Protein AF-A0A6V7KFY2-F1 (afdb_monomer_lite)

Foldseek 3Di:
DWQDWDDDPFWIWTFWQVQWTKIWTPDPVRPDIDTADRDDPGGFNYWDDDPPAWIWTAHPQQKIWIAGNVPRDTDDIDGPVCRDD

Radius of gyration: 12.74 Å; chains: 1; bounding box: 26×26×39 Å

pLDDT: mean 91.78, std 7.72, range [54.47, 98.06]

Sequence (85 aa):
AITSIIWLENRILCCGWNGYVVEFADTETGIYRKSWEKRHTEEIVCAAVRPPQALVTASYNGELIFWTMRAGQPYRRNQVENPTE

Structure (mmCIF, N/CA/C/O backbone):
data_AF-A0A6V7KFY2-F1
#
_entry.id   AF-A0A6V7KFY2-F1
#
loop_
_atom_site.group_PDB
_atom_site.id
_atom_site.type_symbol
_atom_site.label_atom_id
_atom_site.label_alt_id
_atom_site.label_comp_id
_atom_site.label_asym_id
_atom_site.label_entity_id
_atom_site.label_seq_id
_atom_site.pdbx_PDB_ins_code
_atom_site.Cartn_x
_atom_site.Cartn_y
_atom_site.Cartn_z
_atom_site.occupancy
_atom_site.B_iso_or_equiv
_atom_site.auth_seq_id
_atom_site.auth_comp_id
_atom_site.auth_asym_id
_atom_site.auth_atom_id
_atom_site.pdbx_PDB_model_num
ATOM 1 N N . ALA A 1 1 ? 5.280 15.212 -0.915 1.00 91.75 1 ALA A N 1
ATOM 2 C CA . ALA A 1 1 ? 3.820 15.375 -1.081 1.00 91.75 1 ALA A CA 1
ATOM 3 C C . ALA A 1 1 ? 3.100 14.057 -0.786 1.00 91.75 1 ALA A C 1
ATOM 5 O O . ALA A 1 1 ? 3.757 13.017 -0.815 1.00 91.75 1 ALA A O 1
ATOM 6 N N . ILE A 1 2 ? 1.797 14.101 -0.481 1.00 96.25 2 ILE A N 1
ATOM 7 C CA . ILE A 1 2 ? 0.932 12.910 -0.363 1.00 96.25 2 ILE A CA 1
ATOM 8 C C . ILE A 1 2 ? 0.349 12.617 -1.745 1.00 96.25 2 ILE A C 1
ATOM 10 O O . ILE A 1 2 ? -0.096 13.541 -2.420 1.00 96.25 2 ILE A O 1
ATOM 14 N N . THR A 1 3 ? 0.367 11.353 -2.157 1.00 97.50 3 THR A N 1
ATOM 15 C CA . THR A 1 3 ? -0.088 10.921 -3.491 1.00 97.50 3 THR A CA 1
ATOM 16 C C . THR A 1 3 ? -1.255 9.944 -3.438 1.00 97.50 3 THR A C 1
ATOM 18 O O . THR A 1 3 ? -1.996 9.821 -4.407 1.00 97.50 3 THR A O 1
ATOM 21 N N . SER A 1 4 ? -1.466 9.275 -2.301 1.00 97.06 4 SER A N 1
ATOM 22 C CA . SER A 1 4 ? -2.615 8.396 -2.093 1.00 97.06 4 SER A CA 1
ATOM 23 C C . SER A 1 4 ? -3.017 8.355 -0.624 1.00 97.06 4 SER A C 1
ATOM 25 O O . SER A 1 4 ? -2.153 8.296 0.255 1.00 97.06 4 SER A O 1
ATOM 27 N N . ILE A 1 5 ? -4.328 8.322 -0.380 1.00 97.25 5 ILE A N 1
ATOM 28 C CA . ILE A 1 5 ? -4.955 8.084 0.924 1.00 97.25 5 ILE A CA 1
ATOM 29 C C . ILE A 1 5 ? -5.999 6.987 0.725 1.00 97.25 5 ILE A C 1
ATOM 31 O O . ILE A 1 5 ? -6.862 7.102 -0.141 1.00 97.25 5 ILE A O 1
ATOM 35 N N . ILE A 1 6 ? -5.901 5.908 1.497 1.00 95.81 6 ILE A N 1
ATOM 36 C CA . ILE A 1 6 ? -6.775 4.739 1.385 1.00 95.81 6 ILE A CA 1
ATOM 37 C C . ILE A 1 6 ? -7.377 4.456 2.757 1.00 95.81 6 ILE A C 1
ATOM 39 O O . ILE A 1 6 ? -6.655 4.097 3.687 1.00 95.81 6 ILE A O 1
ATOM 43 N N . TRP A 1 7 ? -8.696 4.599 2.867 1.00 93.69 7 TRP A N 1
ATOM 44 C CA . TRP A 1 7 ? -9.446 4.320 4.091 1.00 93.69 7 TRP A CA 1
ATOM 45 C C . TRP A 1 7 ? -9.889 2.857 4.135 1.00 93.69 7 TRP A C 1
ATOM 47 O O . TRP A 1 7 ? -10.436 2.335 3.163 1.00 93.69 7 TRP A O 1
ATOM 57 N N . LEU A 1 8 ? -9.654 2.189 5.261 1.00 91.06 8 LEU A N 1
ATOM 58 C CA . LEU A 1 8 ? -10.066 0.814 5.546 1.00 91.06 8 LEU A CA 1
ATOM 59 C C . LEU A 1 8 ? -10.728 0.768 6.926 1.00 91.06 8 LEU A C 1
ATOM 61 O O . LEU A 1 8 ? -10.507 1.658 7.735 1.00 91.06 8 LEU A O 1
ATOM 65 N N . GLU A 1 9 ? -11.475 -0.296 7.218 1.00 85.31 9 GLU A N 1
ATOM 66 C CA . GLU A 1 9 ? -12.390 -0.406 8.374 1.00 85.31 9 GLU A CA 1
ATOM 67 C C . GLU A 1 9 ? -11.776 -0.153 9.772 1.00 85.31 9 GLU A C 1
ATOM 69 O O . GLU A 1 9 ? -12.521 -0.045 10.729 1.00 85.31 9 GLU A O 1
ATOM 74 N N . ASN A 1 10 ? -10.450 -0.026 9.923 1.00 88.00 10 ASN A N 1
ATOM 75 C CA . ASN A 1 10 ? -9.797 0.320 11.201 1.00 88.00 10 ASN A CA 1
ATOM 76 C C . ASN A 1 10 ? -8.499 1.137 11.045 1.00 88.00 10 ASN A C 1
ATOM 78 O O . ASN A 1 10 ? -7.716 1.281 11.990 1.00 88.00 10 ASN A O 1
ATOM 82 N N . ARG A 1 11 ? -8.191 1.595 9.829 1.00 92.06 11 ARG A N 1
ATOM 83 C CA . ARG A 1 11 ? -6.909 2.241 9.532 1.00 92.06 11 ARG A CA 1
ATOM 84 C C . ARG A 1 11 ? -6.936 3.016 8.229 1.00 92.06 11 ARG A C 1
ATOM 86 O O . ARG A 1 11 ? -7.669 2.680 7.301 1.00 92.06 11 ARG A O 1
ATOM 93 N N . ILE A 1 12 ? -6.017 3.961 8.121 1.00 94.44 12 ILE A N 1
ATOM 94 C C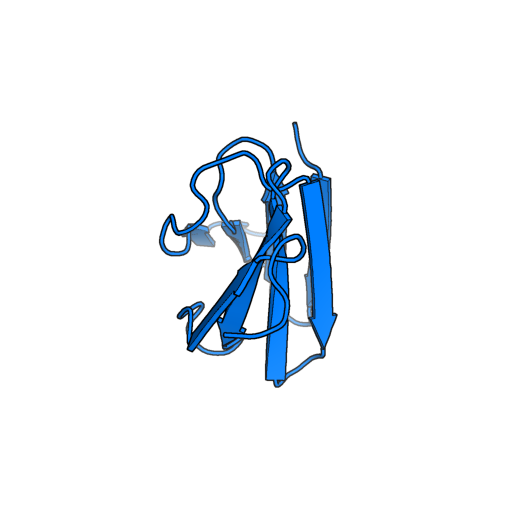A . ILE A 1 12 ? -5.780 4.760 6.926 1.00 94.44 12 ILE A CA 1
ATOM 95 C C . ILE A 1 12 ? -4.355 4.489 6.447 1.00 94.44 12 ILE A C 1
ATOM 97 O O . ILE A 1 12 ? -3.406 4.567 7.226 1.00 94.44 12 ILE A O 1
ATOM 101 N N . LEU A 1 13 ? -4.197 4.156 5.167 1.00 95.69 13 LEU A N 1
ATOM 102 C CA . LEU A 1 13 ? -2.889 4.058 4.524 1.00 95.69 13 LEU A CA 1
ATOM 103 C C . LEU A 1 13 ? -2.612 5.332 3.732 1.00 95.69 13 LEU A C 1
ATOM 105 O O . LEU A 1 13 ? -3.413 5.734 2.888 1.00 95.69 13 LEU A O 1
ATOM 109 N N . CYS A 1 14 ? -1.447 5.920 3.959 1.00 96.50 14 CYS A N 1
ATOM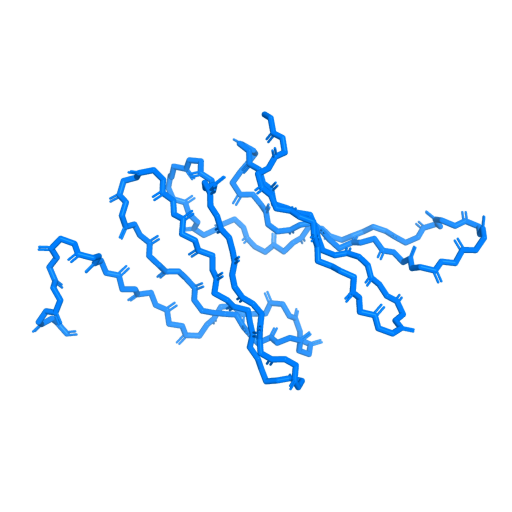 110 C CA . CYS A 1 14 ? -0.961 7.092 3.249 1.00 96.50 14 CYS A CA 1
ATOM 111 C C . CYS A 1 14 ? 0.325 6.743 2.504 1.00 96.50 14 CYS A C 1
ATOM 113 O O . CYS A 1 14 ? 1.235 6.134 3.068 1.00 96.50 14 CYS A O 1
ATOM 115 N N . CYS A 1 15 ? 0.409 7.161 1.246 1.00 96.81 15 CYS A N 1
ATOM 116 C CA . CYS A 1 15 ? 1.615 7.049 0.430 1.00 96.81 15 CYS A CA 1
ATOM 117 C C . CYS A 1 15 ? 2.062 8.434 -0.033 1.00 96.81 15 CYS A C 1
ATOM 119 O O . CYS A 1 15 ? 1.255 9.364 -0.147 1.00 96.81 15 CYS A O 1
ATOM 121 N N . GLY A 1 16 ? 3.349 8.573 -0.330 1.00 94.00 16 GLY A N 1
ATOM 122 C CA . GLY A 1 16 ? 3.865 9.818 -0.863 1.00 94.00 16 GLY A CA 1
ATOM 123 C C . GLY A 1 16 ? 5.351 9.782 -1.166 1.00 94.00 16 GLY A C 1
ATOM 124 O O . GLY A 1 16 ? 5.980 8.731 -1.279 1.00 94.00 16 GLY A O 1
ATOM 125 N N . TRP A 1 17 ? 5.918 10.980 -1.251 1.00 94.19 17 TRP A N 1
ATOM 126 C CA . TRP A 1 17 ? 7.308 11.199 -1.663 1.00 94.19 17 TRP A CA 1
ATOM 127 C C . TRP A 1 17 ? 8.351 10.737 -0.643 1.00 94.19 17 TRP A C 1
ATOM 129 O O . TRP A 1 17 ? 9.542 10.749 -0.911 1.00 94.19 17 TRP A O 1
ATOM 139 N N . ASN A 1 18 ? 7.925 10.305 0.541 1.00 90.81 18 ASN A N 1
ATOM 140 C CA . ASN A 1 18 ? 8.830 9.653 1.482 1.00 90.81 18 ASN A CA 1
ATOM 141 C C . ASN A 1 18 ? 9.217 8.227 1.024 1.00 90.81 18 ASN A C 1
ATOM 143 O O . ASN A 1 18 ? 10.151 7.650 1.582 1.00 90.81 18 ASN A O 1
ATOM 147 N N . GLY A 1 19 ? 8.515 7.658 0.033 1.00 92.81 19 GLY A N 1
ATOM 148 C CA . GLY A 1 19 ? 8.722 6.293 -0.461 1.00 92.81 19 GLY A CA 1
ATOM 149 C C . GLY A 1 19 ? 8.179 5.207 0.476 1.00 92.81 19 GLY A C 1
ATOM 150 O O . GLY A 1 19 ? 8.433 4.023 0.258 1.00 92.81 19 GLY A O 1
ATOM 151 N N . TYR A 1 20 ? 7.441 5.592 1.523 1.00 95.56 20 TYR A N 1
ATOM 152 C CA . TYR A 1 20 ? 6.842 4.675 2.491 1.00 95.56 20 TYR A CA 1
ATOM 153 C C . TYR A 1 20 ? 5.336 4.555 2.272 1.00 95.56 20 TYR A C 1
ATOM 155 O O . TYR A 1 20 ? 4.653 5.533 1.963 1.00 95.56 20 TYR A O 1
ATOM 163 N N . VAL A 1 21 ? 4.811 3.366 2.560 1.00 97.00 21 VAL A N 1
ATOM 164 C CA . VAL A 1 21 ? 3.413 3.216 2.969 1.00 97.00 21 VAL A CA 1
ATOM 165 C C . VAL A 1 21 ? 3.360 3.445 4.476 1.00 97.00 21 VAL A C 1
ATOM 167 O O . VAL A 1 21 ? 4.069 2.775 5.230 1.00 97.00 21 VAL A O 1
ATOM 170 N N . VAL A 1 22 ? 2.555 4.408 4.915 1.00 95.50 22 VAL A N 1
ATOM 171 C CA . VAL A 1 22 ? 2.373 4.741 6.331 1.00 95.50 22 VAL A CA 1
ATOM 172 C C . VAL A 1 22 ? 0.946 4.420 6.738 1.00 95.50 22 VAL A C 1
ATOM 174 O O . VAL A 1 22 ? -0.006 4.904 6.137 1.00 95.50 22 VAL A O 1
ATOM 177 N N . GLU A 1 23 ? 0.812 3.600 7.765 1.00 94.56 23 GLU A N 1
ATOM 178 C CA . GLU A 1 23 ? -0.447 3.183 8.360 1.00 94.56 23 GLU A CA 1
ATOM 179 C C . GLU A 1 23 ? -0.745 4.033 9.595 1.00 94.56 23 GLU A C 1
ATOM 181 O O . GLU A 1 23 ? 0.110 4.183 10.469 1.00 94.56 23 GLU A O 1
ATOM 186 N N . PHE A 1 24 ? -1.960 4.566 9.665 1.00 93.50 24 PHE A N 1
ATOM 187 C CA . PHE A 1 24 ? -2.516 5.293 10.802 1.00 93.50 24 PHE A CA 1
ATOM 188 C C . PHE A 1 24 ? -3.734 4.536 11.325 1.00 93.50 24 PHE A C 1
ATOM 190 O O . PHE A 1 24 ? -4.533 4.054 10.523 1.00 93.50 24 PHE A O 1
ATOM 197 N N . ALA A 1 25 ? -3.901 4.431 12.643 1.00 92.44 25 ALA A N 1
ATOM 198 C CA . ALA A 1 25 ? -5.146 3.906 13.202 1.00 92.44 25 ALA A CA 1
ATOM 199 C C . ALA A 1 25 ? -6.305 4.883 12.985 1.00 92.44 25 ALA A C 1
ATOM 201 O O . ALA A 1 25 ? -6.166 6.081 13.229 1.00 92.44 25 ALA A O 1
ATOM 202 N N . ASP A 1 26 ? -7.454 4.342 12.586 1.00 89.69 26 ASP A N 1
ATOM 203 C CA . ASP A 1 26 ? -8.714 5.080 12.513 1.00 89.69 26 ASP A CA 1
ATOM 204 C C . ASP A 1 26 ? -9.406 5.031 13.884 1.00 89.69 26 ASP A C 1
ATOM 206 O O . ASP A 1 26 ? -10.311 4.240 14.132 1.00 89.69 26 ASP A O 1
ATOM 210 N N . THR A 1 27 ? -8.866 5.791 14.840 1.00 85.50 27 THR A N 1
ATOM 211 C CA . THR A 1 27 ? -9.372 5.870 16.221 1.00 85.50 27 THR A CA 1
ATOM 212 C C . THR A 1 27 ? -9.272 7.305 16.718 1.00 85.50 27 THR A C 1
ATOM 214 O O . THR A 1 27 ? -8.309 7.991 16.376 1.00 85.50 27 THR A O 1
ATOM 217 N N . GLU A 1 28 ? -10.192 7.739 17.585 1.00 77.44 28 GLU A N 1
ATOM 218 C CA . GLU A 1 28 ? -10.225 9.114 18.121 1.00 77.44 28 GLU A CA 1
ATOM 219 C C . GLU A 1 28 ? -8.916 9.547 18.796 1.00 77.44 28 GLU A C 1
ATOM 221 O O . GLU A 1 28 ? -8.563 10.724 18.787 1.00 77.44 28 GLU A O 1
ATOM 226 N N . THR A 1 29 ? -8.171 8.600 19.371 1.00 76.00 29 THR A N 1
ATOM 227 C CA . THR A 1 29 ? -6.922 8.894 20.081 1.00 76.00 29 THR A CA 1
ATOM 228 C C . THR A 1 29 ? -5.702 8.952 19.157 1.00 76.00 29 THR A C 1
ATOM 230 O O . THR A 1 29 ? -4.678 9.507 19.551 1.00 76.00 29 THR A O 1
ATOM 233 N N . GLY A 1 30 ? -5.781 8.400 17.938 1.00 67.62 30 GLY A N 1
ATOM 234 C CA . GLY A 1 30 ? -4.752 8.532 16.895 1.00 67.62 30 GLY A CA 1
ATOM 235 C C . GLY A 1 30 ? -3.351 8.012 17.255 1.00 67.62 30 GLY A C 1
ATOM 236 O O . GLY A 1 30 ? -2.373 8.393 16.615 1.00 67.62 30 GLY A O 1
ATOM 237 N N . ILE A 1 31 ? -3.213 7.171 18.285 1.00 75.88 31 ILE A N 1
ATOM 238 C CA . ILE A 1 31 ? -1.903 6.876 18.902 1.00 75.88 31 ILE A CA 1
ATOM 239 C C . ILE A 1 31 ? -1.028 5.973 18.013 1.00 75.88 31 ILE A C 1
ATOM 241 O O . ILE A 1 31 ? 0.202 6.011 18.091 1.00 75.88 31 ILE A O 1
ATOM 245 N N . TYR A 1 32 ? -1.634 5.158 17.148 1.00 83.12 32 TYR A N 1
ATOM 246 C CA . TYR A 1 32 ? -0.905 4.166 16.363 1.00 83.12 32 TYR A CA 1
ATOM 247 C C . TYR A 1 32 ? -0.526 4.681 14.970 1.00 83.12 32 TYR A C 1
ATOM 249 O O . TYR A 1 32 ? -1.388 4.984 14.143 1.00 83.12 32 TYR A O 1
ATOM 257 N N . ARG A 1 33 ? 0.787 4.700 14.703 1.00 90.81 33 ARG A N 1
ATOM 258 C CA . ARG A 1 33 ? 1.377 4.909 13.376 1.00 90.81 33 ARG A CA 1
ATOM 259 C C . ARG A 1 33 ? 2.431 3.846 13.086 1.00 90.81 33 ARG A C 1
ATOM 261 O O . ARG A 1 33 ? 3.256 3.543 13.951 1.00 90.81 33 ARG A O 1
ATOM 268 N N . LYS A 1 34 ? 2.459 3.327 11.864 1.00 92.50 34 LYS A N 1
ATOM 269 C CA . LYS A 1 34 ? 3.458 2.348 11.424 1.00 92.50 34 LYS A CA 1
ATOM 270 C C . LYS A 1 34 ? 3.873 2.621 9.985 1.00 92.50 34 LYS A C 1
ATOM 272 O O . LYS A 1 34 ? 3.052 2.549 9.079 1.00 92.50 34 LYS A O 1
ATOM 277 N N . SER A 1 35 ? 5.159 2.864 9.760 1.00 94.88 35 SER A N 1
ATOM 278 C CA . SER A 1 35 ? 5.723 2.811 8.410 1.00 94.88 35 SER A CA 1
ATOM 279 C C . SER A 1 35 ? 6.009 1.361 8.044 1.00 94.88 35 SER A C 1
ATOM 281 O O . SER A 1 35 ? 6.583 0.615 8.842 1.00 94.88 35 SER A O 1
ATOM 283 N N . TRP A 1 36 ? 5.605 0.950 6.850 1.00 95.75 36 TRP A N 1
ATOM 284 C CA . TRP A 1 36 ? 6.034 -0.324 6.282 1.00 95.75 36 TRP A CA 1
ATOM 285 C C . TRP A 1 36 ? 7.491 -0.231 5.811 1.00 95.75 36 TRP A C 1
ATOM 287 O O . TRP A 1 36 ? 8.130 0.818 5.905 1.00 95.75 36 TRP A O 1
ATOM 297 N N . GLU A 1 37 ? 8.042 -1.341 5.331 1.00 95.00 37 GLU A N 1
ATOM 298 C CA . GLU A 1 37 ? 9.407 -1.370 4.809 1.00 95.00 37 GLU A CA 1
ATOM 299 C C . GLU A 1 37 ? 9.557 -0.428 3.600 1.00 95.00 37 GLU A C 1
ATOM 301 O O . GLU A 1 37 ? 8.710 -0.418 2.705 1.00 95.00 37 GLU A O 1
ATOM 306 N N . LYS A 1 38 ? 10.645 0.354 3.544 1.00 95.25 38 LYS A N 1
ATOM 307 C CA . LYS A 1 38 ? 10.953 1.166 2.359 1.00 95.25 38 LYS A CA 1
ATOM 308 C C . LYS A 1 38 ? 11.478 0.254 1.259 1.00 95.25 38 LYS A C 1
ATOM 310 O O . LYS A 1 38 ? 12.592 -0.252 1.363 1.00 95.25 38 LYS A O 1
ATOM 315 N N . ARG A 1 39 ? 10.677 0.040 0.217 1.00 96.19 39 ARG A N 1
ATOM 316 C CA . ARG A 1 39 ? 11.052 -0.845 -0.898 1.00 96.19 39 ARG A CA 1
ATOM 317 C C . ARG A 1 39 ? 11.156 -0.144 -2.244 1.00 96.19 39 ARG A C 1
ATOM 319 O O . ARG A 1 39 ? 11.915 -0.627 -3.074 1.00 96.19 39 ARG A O 1
ATOM 326 N N . HIS A 1 40 ? 10.421 0.950 -2.437 1.00 96.12 40 HIS A N 1
ATOM 327 C CA . HIS A 1 40 ? 10.546 1.790 -3.628 1.00 96.12 40 HIS A CA 1
ATOM 328 C C . HIS A 1 40 ? 11.873 2.541 -3.609 1.00 96.12 40 HIS A C 1
ATOM 330 O O . HIS A 1 40 ? 12.299 3.019 -2.550 1.00 96.12 40 HIS A O 1
ATOM 336 N N . THR A 1 41 ? 12.514 2.631 -4.771 1.00 95.44 41 THR A N 1
ATOM 337 C CA . THR A 1 41 ? 13.750 3.404 -4.950 1.00 95.44 41 THR A CA 1
ATOM 338 C C . THR A 1 41 ? 13.474 4.891 -5.174 1.00 95.44 41 THR A C 1
ATOM 340 O O . THR A 1 41 ? 14.287 5.708 -4.754 1.00 95.44 41 THR A O 1
ATOM 343 N N . GLU A 1 42 ? 12.293 5.229 -5.700 1.00 95.56 42 GLU A N 1
ATOM 344 C CA . GLU A 1 42 ? 11.826 6.599 -5.964 1.00 95.56 42 GLU A CA 1
ATOM 345 C C . GLU A 1 42 ? 10.491 6.908 -5.253 1.00 95.56 42 GLU A C 1
ATOM 347 O O . GLU A 1 42 ? 9.943 6.090 -4.503 1.00 95.56 42 GLU A O 1
ATOM 352 N N . GLU A 1 43 ? 9.942 8.109 -5.453 1.00 96.75 43 GLU A N 1
ATOM 353 C CA . GLU A 1 43 ? 8.691 8.534 -4.825 1.00 96.75 43 GLU A CA 1
ATOM 354 C C . GLU A 1 43 ? 7.489 7.703 -5.279 1.00 96.75 43 GLU A C 1
ATOM 356 O O . GLU A 1 43 ? 7.280 7.490 -6.472 1.00 96.75 43 GLU A O 1
ATOM 361 N N . ILE A 1 44 ? 6.621 7.323 -4.331 1.00 97.62 44 ILE A N 1
ATOM 362 C CA . ILE A 1 44 ? 5.333 6.699 -4.654 1.00 97.62 44 ILE A CA 1
ATOM 363 C C . ILE A 1 44 ? 4.410 7.764 -5.248 1.00 97.62 44 ILE A C 1
ATOM 365 O O . ILE A 1 44 ? 4.084 8.750 -4.578 1.00 97.62 44 ILE A O 1
ATOM 369 N N . VAL A 1 45 ? 3.941 7.541 -6.474 1.00 97.19 45 VAL A N 1
ATOM 370 C CA . VAL A 1 45 ? 3.078 8.465 -7.227 1.00 97.19 45 VAL A CA 1
ATOM 371 C C . VAL A 1 45 ? 1.617 8.033 -7.267 1.00 97.19 45 VAL A C 1
ATOM 373 O O . VAL A 1 45 ? 0.748 8.880 -7.449 1.00 97.19 45 VAL A O 1
ATOM 376 N N . CYS A 1 46 ? 1.316 6.750 -7.054 1.00 96.38 46 CYS A N 1
ATOM 377 C CA . CYS A 1 46 ? -0.059 6.280 -6.895 1.00 96.38 46 CYS A CA 1
ATOM 378 C C . CYS A 1 46 ? -0.132 4.943 -6.146 1.00 96.38 46 CYS A C 1
ATOM 380 O O . CYS A 1 46 ? 0.876 4.266 -5.915 1.00 96.38 46 CYS A O 1
ATOM 382 N N . ALA A 1 47 ? -1.347 4.562 -5.756 1.00 97.62 47 ALA A N 1
ATOM 383 C CA . ALA A 1 47 ? -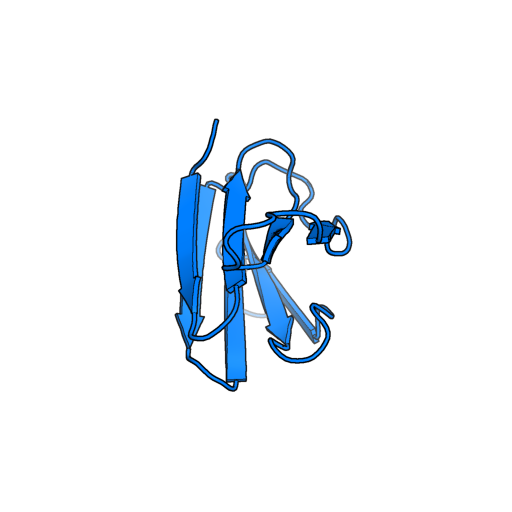1.618 3.268 -5.155 1.00 97.62 47 ALA A CA 1
ATOM 384 C C . ALA A 1 47 ? -3.014 2.754 -5.530 1.00 97.62 47 ALA A C 1
ATOM 386 O O . ALA A 1 47 ? -3.933 3.535 -5.770 1.00 97.62 47 ALA A O 1
ATOM 387 N N . ALA A 1 48 ? -3.173 1.434 -5.546 1.00 97.38 48 ALA A N 1
ATOM 388 C CA . ALA A 1 48 ? -4.438 0.746 -5.764 1.00 97.38 48 ALA A CA 1
ATOM 389 C C . ALA A 1 48 ? -4.629 -0.330 -4.695 1.00 97.38 48 ALA A C 1
ATOM 391 O O . ALA A 1 48 ? -3.712 -1.100 -4.400 1.00 97.38 48 ALA A O 1
ATOM 392 N N . VAL A 1 49 ? -5.826 -0.403 -4.116 1.00 96.06 49 VAL A N 1
ATOM 393 C CA . VAL A 1 49 ? -6.149 -1.356 -3.051 1.00 96.06 49 VAL A CA 1
ATOM 394 C C . VAL A 1 49 ? -7.180 -2.372 -3.524 1.00 96.06 49 VAL A C 1
ATOM 396 O O . VAL A 1 49 ? -8.146 -2.037 -4.205 1.00 96.06 49 VAL A O 1
ATOM 399 N N . ARG A 1 50 ? -6.992 -3.626 -3.119 1.00 94.44 50 ARG A N 1
ATOM 400 C CA . ARG A 1 50 ? -7.974 -4.702 -3.243 1.00 94.44 50 ARG A CA 1
ATOM 401 C C . ARG A 1 50 ? -8.157 -5.347 -1.869 1.00 94.44 50 ARG A C 1
ATOM 403 O O . ARG A 1 50 ? -7.426 -6.289 -1.543 1.00 94.44 50 ARG A O 1
ATOM 410 N N . PRO A 1 51 ? -9.074 -4.834 -1.032 1.00 88.62 51 PRO A N 1
ATOM 411 C CA . PRO A 1 51 ? -9.332 -5.418 0.274 1.00 88.62 51 PRO A CA 1
ATOM 412 C C . PRO A 1 51 ? -9.959 -6.816 0.152 1.00 88.62 51 PRO A C 1
ATOM 414 O O . PRO A 1 51 ? -10.781 -7.037 -0.738 1.00 88.62 51 PRO A O 1
ATOM 417 N N . PRO A 1 52 ? -9.634 -7.750 1.063 1.00 86.56 52 PRO A N 1
ATOM 418 C CA . PRO A 1 52 ? -8.592 -7.684 2.095 1.00 86.56 52 PRO A CA 1
ATOM 419 C C . PRO A 1 52 ? -7.206 -8.146 1.605 1.00 86.56 52 PRO A C 1
ATOM 421 O O . PRO A 1 52 ? -6.299 -8.303 2.418 1.00 86.5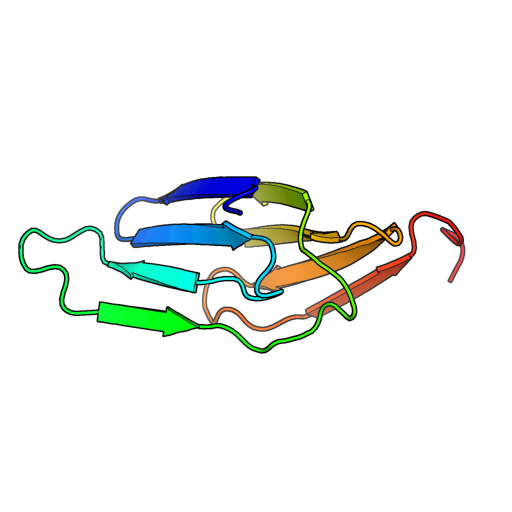6 52 PRO A O 1
ATOM 424 N N . GLN A 1 53 ? -7.032 -8.446 0.315 1.00 88.00 53 GLN A N 1
ATOM 425 C CA . GLN A 1 53 ? -5.874 -9.203 -0.162 1.00 88.00 53 GLN A CA 1
ATOM 426 C C . GLN A 1 53 ? -4.600 -8.364 -0.303 1.00 88.00 53 GLN A C 1
ATOM 428 O O . GLN A 1 53 ? -3.554 -8.762 0.213 1.00 88.00 53 GLN A O 1
ATOM 433 N N . ALA A 1 54 ? -4.656 -7.240 -1.022 1.00 94.81 54 ALA A N 1
ATOM 434 C CA . ALA A 1 54 ? -3.438 -6.580 -1.484 1.00 94.81 54 ALA A CA 1
ATOM 435 C C . ALA A 1 54 ? -3.543 -5.057 -1.603 1.00 94.81 54 ALA A C 1
ATOM 437 O O . ALA A 1 54 ? -4.605 -4.502 -1.884 1.00 94.81 54 ALA A O 1
ATOM 438 N N . LEU A 1 55 ? -2.388 -4.414 -1.459 1.00 97.38 55 LEU A N 1
ATOM 439 C CA . LEU A 1 55 ? -2.108 -3.066 -1.940 1.00 97.38 55 LEU A CA 1
ATOM 440 C C . LEU A 1 55 ? -1.066 -3.176 -3.050 1.00 97.38 55 LEU A C 1
ATOM 442 O O . LEU A 1 55 ? -0.133 -3.972 -2.942 1.00 97.38 55 LEU A O 1
ATOM 446 N N . VAL A 1 56 ? -1.198 -2.358 -4.083 1.00 97.75 56 VAL A N 1
ATOM 447 C CA . VAL A 1 56 ? -0.144 -2.112 -5.065 1.00 97.75 56 VAL A CA 1
ATOM 448 C C . VAL A 1 56 ? 0.216 -0.640 -4.996 1.00 97.75 56 VAL A C 1
ATOM 450 O O . VAL A 1 56 ? -0.672 0.208 -5.024 1.00 97.75 56 VAL A O 1
ATOM 453 N N . THR A 1 57 ? 1.503 -0.333 -4.893 1.00 98.06 57 THR A N 1
ATOM 454 C CA . THR A 1 57 ? 2.015 1.038 -4.987 1.00 98.06 57 THR A CA 1
ATOM 455 C C . THR A 1 57 ? 2.921 1.163 -6.199 1.00 98.06 57 THR A C 1
ATOM 457 O O . THR A 1 57 ? 3.683 0.235 -6.481 1.00 98.06 57 THR A O 1
ATOM 460 N N . ALA A 1 58 ? 2.837 2.295 -6.895 1.00 97.44 58 ALA A N 1
ATOM 461 C CA . ALA A 1 58 ? 3.672 2.600 -8.051 1.00 97.44 58 ALA A CA 1
ATOM 462 C C . ALA A 1 58 ? 4.539 3.831 -7.787 1.00 97.44 58 ALA A C 1
ATOM 464 O O . ALA A 1 58 ? 4.054 4.810 -7.208 1.00 97.44 58 ALA A O 1
ATOM 465 N N . SER A 1 59 ? 5.794 3.789 -8.219 1.00 96.31 59 SER A N 1
ATOM 466 C CA . SER A 1 59 ? 6.731 4.910 -8.129 1.00 96.31 59 SER A CA 1
ATOM 467 C C . SER A 1 59 ? 6.899 5.651 -9.453 1.00 96.31 59 SER A C 1
ATOM 469 O O . SER A 1 59 ? 6.499 5.173 -10.516 1.00 96.31 59 SER A O 1
ATOM 471 N N . TYR A 1 60 ? 7.499 6.840 -9.379 1.00 94.81 60 TYR A N 1
ATOM 472 C CA . TYR A 1 60 ? 7.770 7.696 -10.536 1.00 94.81 60 TYR A CA 1
ATOM 473 C C . TYR A 1 60 ? 8.579 6.992 -11.639 1.00 94.81 60 TYR A C 1
ATOM 475 O O . TYR A 1 60 ? 8.304 7.186 -12.818 1.00 94.81 60 TYR A O 1
ATOM 483 N N . ASN A 1 61 ? 9.524 6.129 -11.262 1.00 93.81 61 ASN A N 1
ATOM 484 C CA . ASN A 1 61 ? 10.352 5.352 -12.188 1.00 93.81 61 ASN A CA 1
ATOM 485 C C . ASN A 1 61 ? 9.704 4.039 -12.660 1.00 93.81 61 ASN A C 1
ATOM 487 O O . ASN A 1 61 ? 10.407 3.178 -13.174 1.00 93.81 61 ASN A O 1
ATOM 491 N N . GLY A 1 62 ? 8.399 3.837 -12.458 1.00 94.25 62 GLY A N 1
ATOM 492 C CA . GLY A 1 62 ? 7.690 2.666 -12.975 1.00 94.25 62 GLY A CA 1
ATOM 493 C C . GLY A 1 62 ? 7.871 1.371 -12.174 1.00 94.25 62 GLY A C 1
ATOM 494 O O . GLY A 1 62 ? 7.461 0.316 -12.669 1.00 94.25 62 GLY A O 1
ATOM 495 N N . GLU A 1 63 ? 8.422 1.409 -10.953 1.00 95.69 63 GLU A N 1
ATOM 496 C CA . GLU A 1 63 ? 8.379 0.239 -10.067 1.00 95.69 63 GLU A CA 1
ATOM 497 C C . GLU A 1 63 ? 6.952 0.029 -9.550 1.00 95.69 63 GLU A C 1
ATOM 499 O O . GLU A 1 63 ? 6.266 0.960 -9.126 1.00 95.69 63 GLU A O 1
ATOM 504 N N . LEU A 1 64 ? 6.517 -1.227 -9.523 1.00 97.00 64 LEU A N 1
ATOM 505 C CA . LEU A 1 64 ? 5.304 -1.676 -8.850 1.00 97.00 64 LEU A CA 1
ATOM 506 C C . LEU A 1 64 ? 5.691 -2.578 -7.692 1.00 97.00 64 LEU A C 1
ATOM 508 O O . LEU A 1 64 ? 6.397 -3.567 -7.889 1.00 97.00 64 LEU A O 1
ATOM 512 N N . ILE A 1 65 ? 5.165 -2.302 -6.502 1.00 97.38 65 ILE A N 1
ATOM 513 C CA . ILE A 1 65 ? 5.348 -3.174 -5.340 1.00 97.38 65 ILE A CA 1
ATOM 514 C C . ILE A 1 65 ? 3.996 -3.632 -4.831 1.00 97.38 65 ILE A C 1
ATOM 516 O O . ILE A 1 65 ? 3.092 -2.829 -4.597 1.00 97.38 65 ILE A O 1
ATOM 520 N N . PHE A 1 66 ? 3.877 -4.944 -4.657 1.00 97.25 66 PHE A N 1
ATOM 521 C CA . PHE A 1 66 ? 2.688 -5.593 -4.141 1.00 97.25 66 PHE A CA 1
ATOM 522 C C . PHE A 1 66 ? 2.892 -5.946 -2.675 1.00 97.25 66 PHE A C 1
ATOM 524 O O . PHE A 1 66 ? 3.883 -6.581 -2.303 1.00 97.25 66 PHE A O 1
ATOM 531 N N . TRP A 1 67 ? 1.911 -5.588 -1.859 1.00 97.38 67 TRP A N 1
ATOM 532 C CA . TRP A 1 67 ? 1.960 -5.717 -0.412 1.00 97.38 67 TRP A CA 1
ATOM 533 C C . TRP A 1 67 ? 0.807 -6.567 0.087 1.00 97.38 67 TRP A C 1
ATOM 535 O O . TRP A 1 67 ? -0.331 -6.435 -0.370 1.00 97.38 67 TRP A O 1
ATOM 545 N N . THR A 1 68 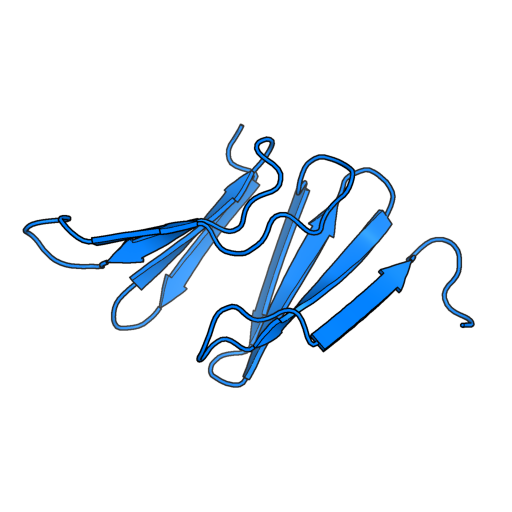? 1.092 -7.416 1.067 1.00 95.12 68 THR A N 1
ATOM 546 C CA . THR A 1 68 ? 0.053 -8.096 1.833 1.00 95.12 68 THR A CA 1
ATOM 547 C C . THR A 1 68 ? -0.582 -7.102 2.798 1.00 95.12 68 THR A C 1
ATOM 549 O O . THR A 1 68 ? 0.105 -6.432 3.570 1.00 95.12 68 THR A O 1
ATOM 552 N N . MET A 1 69 ? -1.910 -7.026 2.811 1.00 90.50 69 MET A N 1
ATOM 553 C CA . MET A 1 69 ? -2.598 -6.082 3.698 1.00 90.50 69 MET A CA 1
ATOM 554 C C . MET A 1 69 ? -2.511 -6.485 5.169 1.00 90.50 69 MET A C 1
ATOM 556 O O . MET A 1 69 ? -2.579 -5.628 6.044 1.00 90.50 69 MET A O 1
ATOM 560 N N . ARG A 1 70 ? -2.353 -7.776 5.475 1.00 85.31 70 ARG A N 1
ATOM 561 C CA . ARG A 1 70 ? -2.340 -8.250 6.865 1.00 85.31 70 ARG A CA 1
ATOM 562 C C . ARG A 1 70 ? -1.116 -7.765 7.643 1.00 85.31 70 ARG A C 1
ATOM 564 O O . ARG A 1 70 ? -1.261 -7.336 8.780 1.00 85.31 70 ARG A O 1
ATOM 571 N N . ALA A 1 71 ? 0.070 -7.848 7.040 1.00 82.62 71 ALA A N 1
ATOM 572 C CA . ALA A 1 71 ? 1.336 -7.561 7.717 1.00 82.62 71 ALA A CA 1
ATOM 573 C C . ALA A 1 71 ? 2.061 -6.316 7.177 1.00 82.62 71 ALA A C 1
ATOM 575 O O . ALA A 1 71 ? 2.999 -5.840 7.822 1.00 82.62 71 ALA A O 1
ATOM 576 N N . GLY A 1 72 ? 1.642 -5.793 6.017 1.00 91.19 72 GLY A N 1
ATOM 577 C CA . GLY A 1 72 ? 2.382 -4.758 5.294 1.00 91.19 72 GLY A CA 1
ATOM 578 C C . GLY A 1 72 ? 3.670 -5.286 4.663 1.00 91.19 72 GLY A C 1
ATOM 579 O O . GLY A 1 72 ? 4.600 -4.523 4.429 1.00 91.19 72 GLY A O 1
ATOM 580 N N . GLN A 1 73 ? 3.759 -6.603 4.446 1.00 95.19 73 GLN A N 1
ATOM 581 C CA . GLN A 1 73 ? 4.946 -7.240 3.879 1.00 95.19 73 GLN A CA 1
ATOM 582 C C . GLN A 1 73 ? 4.883 -7.224 2.349 1.00 95.19 73 GLN A C 1
ATOM 584 O O . GLN A 1 73 ? 3.840 -7.605 1.796 1.00 95.19 73 GLN A O 1
ATOM 589 N N . PRO A 1 74 ? 5.966 -6.828 1.661 1.00 96.31 74 PRO A N 1
ATOM 590 C CA . PRO A 1 74 ? 6.050 -6.917 0.211 1.00 96.31 74 PRO A CA 1
ATOM 591 C C . PRO A 1 74 ? 6.146 -8.388 -0.218 1.00 96.31 74 PRO A C 1
ATOM 593 O O . PRO A 1 74 ? 6.824 -9.182 0.431 1.00 96.31 74 PRO A O 1
ATOM 596 N N . TYR A 1 75 ? 5.495 -8.758 -1.320 1.00 95.50 75 TYR A N 1
ATOM 597 C CA . TYR A 1 75 ? 5.563 -10.126 -1.861 1.00 95.50 75 TYR A CA 1
ATOM 598 C C . TYR A 1 75 ? 5.897 -10.196 -3.353 1.00 95.50 75 TYR A C 1
ATOM 600 O O . TYR A 1 75 ? 6.158 -11.281 -3.870 1.00 95.50 75 TYR A O 1
ATOM 608 N N . ARG A 1 76 ? 5.880 -9.064 -4.063 1.00 95.00 76 ARG A N 1
ATOM 609 C CA . ARG A 1 76 ? 6.242 -8.989 -5.482 1.00 95.00 76 ARG A CA 1
ATOM 610 C C . ARG A 1 76 ? 6.708 -7.582 -5.839 1.00 95.00 76 ARG A C 1
ATOM 612 O O . ARG A 1 76 ? 6.152 -6.610 -5.326 1.00 95.00 76 ARG A O 1
ATOM 619 N N . ARG A 1 77 ? 7.694 -7.496 -6.733 1.00 95.19 77 ARG A N 1
ATOM 620 C CA . ARG A 1 77 ? 8.138 -6.260 -7.380 1.00 95.19 77 ARG A CA 1
ATOM 621 C C . ARG A 1 77 ? 8.178 -6.482 -8.887 1.00 95.19 77 ARG A C 1
ATOM 623 O O . ARG A 1 77 ? 8.791 -7.454 -9.308 1.00 95.19 77 ARG A O 1
ATOM 630 N N . ASN A 1 78 ? 7.581 -5.571 -9.647 1.00 94.88 78 ASN A N 1
ATOM 631 C CA . ASN A 1 78 ? 7.601 -5.573 -11.109 1.00 94.88 78 ASN A CA 1
ATOM 632 C C .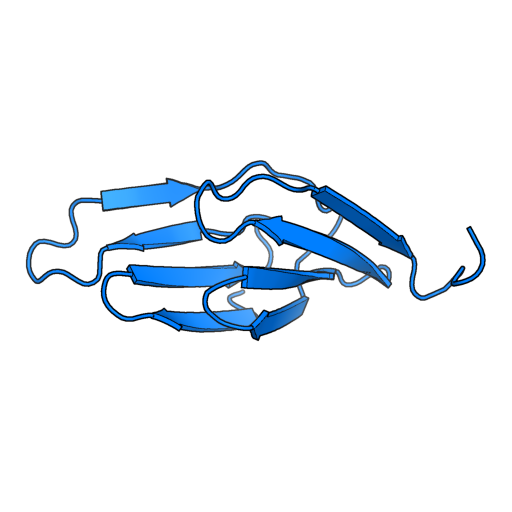 ASN A 1 78 ? 8.063 -4.204 -11.622 1.00 94.88 78 ASN A C 1
ATOM 634 O O . ASN A 1 78 ? 7.935 -3.211 -10.909 1.00 94.88 78 ASN A O 1
ATOM 638 N N . GLN A 1 79 ? 8.525 -4.152 -12.869 1.00 94.06 79 GLN A N 1
ATOM 639 C CA . GLN A 1 79 ? 8.846 -2.915 -13.578 1.00 94.06 79 GLN A CA 1
ATOM 640 C C . GLN A 1 79 ? 7.862 -2.742 -14.739 1.00 94.06 79 GLN A C 1
ATOM 642 O O . GLN A 1 79 ? 7.731 -3.642 -15.566 1.00 94.06 79 GLN A O 1
ATOM 647 N N . VAL A 1 80 ? 7.162 -1.606 -14.824 1.00 89.56 80 VAL A N 1
ATOM 648 C CA . VAL A 1 80 ? 6.198 -1.366 -15.921 1.00 89.56 80 VAL A CA 1
ATOM 649 C C . VAL A 1 80 ? 6.904 -1.286 -17.273 1.00 89.56 80 VAL A C 1
ATOM 651 O O . VAL A 1 80 ? 6.383 -1.772 -18.271 1.00 89.56 80 VAL A O 1
ATOM 654 N N . GLU A 1 81 ? 8.105 -0.713 -17.295 1.00 82.56 81 GLU A N 1
ATOM 655 C CA . GLU A 1 81 ? 8.910 -0.558 -18.510 1.00 82.56 81 GLU A CA 1
ATOM 656 C C . GLU A 1 81 ? 9.436 -1.898 -19.052 1.00 82.56 81 GLU A C 1
ATOM 658 O O . GLU A 1 81 ? 9.703 -2.004 -20.244 1.00 82.56 81 GLU A O 1
ATOM 663 N N . ASN A 1 82 ? 9.527 -2.932 -18.202 1.00 82.94 82 ASN A N 1
ATOM 664 C CA . ASN A 1 82 ? 10.032 -4.263 -18.552 1.00 82.94 82 ASN A CA 1
ATOM 665 C C . ASN A 1 82 ? 9.060 -5.360 -18.067 1.00 82.94 82 ASN A C 1
ATOM 667 O O . ASN A 1 82 ? 9.350 -6.063 -17.099 1.00 82.94 82 ASN A O 1
ATOM 671 N N . PRO A 1 83 ? 7.890 -5.525 -18.711 1.00 73.81 83 PRO A N 1
ATOM 672 C CA . PRO A 1 83 ? 6.800 -6.370 -18.211 1.00 73.81 83 PRO A CA 1
ATOM 673 C C . PRO A 1 83 ? 7.028 -7.891 -18.347 1.00 73.81 83 PRO A C 1
ATOM 675 O O . PRO A 1 83 ? 6.112 -8.659 -18.062 1.00 73.81 83 PRO A O 1
ATOM 678 N N . THR A 1 84 ? 8.198 -8.332 -18.816 1.00 69.00 84 THR A N 1
ATOM 679 C CA . THR A 1 84 ? 8.469 -9.715 -19.258 1.00 69.00 84 THR A CA 1
ATOM 680 C C . THR A 1 84 ? 9.469 -10.504 -18.404 1.00 69.00 84 THR A C 1
ATOM 682 O O . THR A 1 84 ? 9.917 -11.556 -18.856 1.00 69.00 84 THR A O 1
ATOM 685 N N . GLU A 1 85 ? 9.811 -10.043 -17.198 1.00 54.47 85 GLU A N 1
ATOM 686 C CA . GLU A 1 85 ? 10.478 -10.901 -16.195 1.00 54.47 85 GLU A CA 1
ATOM 687 C C . GLU A 1 85 ? 9.475 -11.681 -15.333 1.00 54.47 85 GLU A C 1
ATOM 689 O O . GLU A 1 85 ? 8.494 -11.072 -14.842 1.00 54.47 85 GLU A O 1
#

Organism: NCBI:txid1563983

InterPro domains:
  IPR015943 WD40/YVTN repeat-like-containing domain superfamily [G3DSA:2.130.10.10] (1-84)
  IPR036322 WD40-repeat-containing domain superfamily [SSF50978] (2-75)
  IPR051242 WD repeat and EF-hand domain-containing protein [PTHR44324] (2-79)

Secondary structure (DSSP, 8-state):
-EEEEEEETTEEEEEETTS-EEEEE-STT---EEE-----SS-EEEEEEETTTEEEEEETTSEEEEEETTT--EEEEEETT-TT-